Protein AF-A0A7J9WZI0-F1 (afdb_monomer)

Sequence (100 aa):
MGKTPLDNSALGLTEPGWNDEAPLWFYILKETERAPSSGKRLGPVGGRIVAEVMLGILDKDENSYVNHSAPWKPVKPIASAAGKFGMHDLIRFGDTIQRG

Foldseek 3Di:
DDDDQDACVLLVNPDCPPVRDDDPVSSQQSQCCDPDNNNVDTHPPVCVVVVCVVVVVQVPDCPRCVNDPDNDWDDPPLDPHTNDHDPVSNVVVVVVVVVD

Solvent-accessible surface area (backbone atoms only — not comparable to full-atom values): 6156 Å² total; per-residue (Å²): 139,90,74,85,77,84,52,49,74,83,68,70,54,85,63,86,57,67,83,78,43,77,57,66,72,58,48,34,53,60,47,10,54,38,84,92,44,59,57,76,40,67,25,77,67,47,39,46,56,55,49,50,52,55,50,48,52,43,72,70,32,73,85,25,68,82,55,34,93,65,81,72,64,50,36,74,85,55,11,96,42,76,68,48,73,53,71,70,36,52,55,53,36,53,56,52,62,78,75,107

pLDDT: mean 86.85, std 9.11, range [45.22, 97.56]

Mean predicted aligned error: 7.23 Å

Structure (mmCIF, N/CA/C/O backbone):
data_AF-A0A7J9WZI0-F1
#
_entry.id   AF-A0A7J9WZI0-F1
#
loop_
_atom_site.group_PDB
_atom_site.id
_atom_site.type_symbol
_atom_site.label_atom_id
_atom_site.label_alt_id
_atom_site.label_comp_id
_atom_site.label_asym_id
_atom_site.label_entity_id
_atom_site.label_seq_id
_atom_site.pdbx_PDB_ins_code
_atom_site.Cartn_x
_atom_site.Cartn_y
_atom_site.Cartn_z
_atom_site.occupancy
_atom_site.B_iso_or_equiv
_atom_site.auth_seq_id
_atom_site.auth_comp_id
_atom_site.auth_asym_id
_atom_site.auth_atom_id
_atom_site.pdbx_PDB_model_num
ATOM 1 N N . MET A 1 1 ? -10.161 -12.291 1.763 1.00 45.22 1 MET A N 1
ATOM 2 C CA . MET A 1 1 ? -11.579 -12.410 2.164 1.00 45.22 1 MET A CA 1
ATOM 3 C C . MET A 1 1 ? -11.678 -13.385 3.324 1.00 45.22 1 MET A C 1
ATOM 5 O O . MET A 1 1 ? -10.967 -14.379 3.288 1.00 45.22 1 MET A O 1
ATOM 9 N N . GLY A 1 2 ? -12.498 -13.098 4.341 1.00 64.12 2 GLY A N 1
ATOM 10 C CA . GLY A 1 2 ? -12.759 -14.051 5.434 1.00 64.12 2 GLY A CA 1
ATOM 11 C C . GLY A 1 2 ? -12.103 -13.751 6.788 1.00 64.12 2 GLY A C 1
ATOM 12 O O . GLY A 1 2 ? -11.837 -14.678 7.546 1.00 64.12 2 GLY A O 1
ATOM 13 N N . LYS A 1 3 ? -11.827 -12.484 7.121 1.00 68.44 3 LYS A N 1
ATOM 14 C CA . LYS A 1 3 ? -11.557 -12.087 8.512 1.00 68.44 3 LYS A CA 1
ATOM 15 C C . LYS A 1 3 ? -12.751 -11.299 9.023 1.00 68.44 3 LYS A C 1
ATOM 17 O O . LYS A 1 3 ? -13.165 -10.353 8.361 1.00 68.44 3 LYS A O 1
ATOM 22 N N . THR A 1 4 ? -13.300 -11.724 10.157 1.00 80.75 4 THR A N 1
ATOM 23 C CA . THR A 1 4 ? -14.356 -10.989 10.851 1.00 80.75 4 THR A CA 1
ATOM 24 C C . THR A 1 4 ? -13.819 -9.603 11.201 1.00 80.75 4 THR A C 1
ATOM 26 O O . THR A 1 4 ? -12.756 -9.532 11.830 1.00 80.75 4 THR A O 1
ATOM 29 N N . PRO A 1 5 ? -14.487 -8.523 10.762 1.00 81.56 5 PRO A N 1
ATOM 30 C CA . PRO A 1 5 ? -14.115 -7.178 11.160 1.00 81.56 5 PRO A CA 1
ATOM 31 C C . PRO A 1 5 ? -14.169 -7.025 12.677 1.00 81.56 5 PRO A C 1
ATOM 33 O O . PRO A 1 5 ? -14.917 -7.717 13.366 1.00 81.56 5 PRO A O 1
ATOM 36 N N . LEU A 1 6 ? -13.355 -6.117 13.192 1.00 86.81 6 LEU A N 1
ATOM 37 C CA . LEU A 1 6 ? -13.362 -5.763 14.605 1.00 86.81 6 LEU A CA 1
ATOM 38 C C . LEU A 1 6 ? -14.665 -5.052 14.946 1.00 86.81 6 LEU A C 1
ATOM 40 O O . LEU A 1 6 ? -15.069 -4.141 14.226 1.00 86.81 6 LEU A O 1
ATOM 44 N N . ASP A 1 7 ? -15.278 -5.447 16.055 1.00 85.75 7 ASP A N 1
ATOM 45 C CA . ASP A 1 7 ? -16.442 -4.753 16.588 1.00 85.75 7 ASP A CA 1
ATOM 46 C C . ASP A 1 7 ? -16.061 -3.397 17.212 1.00 85.75 7 ASP A C 1
ATOM 48 O O . ASP A 1 7 ? -14.912 -3.155 17.600 1.00 85.75 7 ASP A O 1
ATOM 52 N N . ASN A 1 8 ? -17.039 -2.497 17.325 1.00 83.19 8 ASN A N 1
ATOM 53 C CA . ASN A 1 8 ? -16.825 -1.161 17.886 1.00 83.19 8 ASN A CA 1
ATOM 54 C C . ASN A 1 8 ? -16.331 -1.192 19.335 1.00 83.19 8 ASN A C 1
ATOM 56 O O . ASN A 1 8 ? -15.490 -0.371 19.709 1.00 83.19 8 ASN A O 1
ATOM 60 N N . SER A 1 9 ? -16.775 -2.167 20.135 1.00 82.62 9 SER A N 1
ATOM 61 C CA . SER A 1 9 ? -16.279 -2.344 21.503 1.00 82.62 9 SER A CA 1
ATOM 62 C C . SER A 1 9 ? -14.774 -2.618 21.540 1.00 82.62 9 SER A C 1
ATOM 64 O O . SER A 1 9 ? -14.051 -2.031 22.342 1.00 82.62 9 SER A O 1
ATOM 66 N N . ALA A 1 10 ? -14.264 -3.431 20.619 1.00 84.81 10 ALA A N 1
ATOM 67 C CA . ALA A 1 10 ? -12.859 -3.772 20.473 1.00 84.81 10 ALA A CA 1
ATOM 68 C C . ALA A 1 10 ? -12.044 -2.620 19.873 1.00 84.81 10 ALA A C 1
ATOM 70 O O . ALA A 1 10 ? -10.812 -2.628 19.969 1.00 84.81 10 ALA A O 1
ATOM 71 N N . LEU A 1 11 ? -12.708 -1.651 19.241 1.00 87.12 11 LEU A N 1
ATOM 72 C CA . LEU A 1 11 ? -12.123 -0.402 18.756 1.00 87.12 11 LEU A CA 1
ATOM 73 C C . LEU A 1 11 ? -12.133 0.706 19.822 1.00 87.12 11 LEU A C 1
ATOM 75 O O . LEU A 1 11 ? -11.425 1.698 19.653 1.00 87.12 11 LEU A O 1
ATOM 79 N N . GLY A 1 12 ? -12.863 0.522 20.928 1.00 84.88 12 GLY A N 1
ATOM 80 C CA . GLY A 1 12 ? -13.043 1.533 21.972 1.00 84.88 12 GLY A CA 1
ATOM 81 C C . GLY A 1 12 ? -14.007 2.654 21.572 1.00 84.88 12 GLY A C 1
ATOM 82 O O . GLY A 1 12 ? -13.916 3.752 22.110 1.00 84.88 12 GLY A O 1
ATOM 83 N N . LEU A 1 13 ? -14.899 2.396 20.612 1.00 83.50 13 LEU A N 1
ATOM 84 C CA . LEU A 1 13 ? -15.931 3.334 20.176 1.00 83.50 13 LEU A CA 1
ATOM 85 C C . LEU A 1 13 ? -17.221 3.037 20.945 1.00 83.50 13 LEU A C 1
ATOM 87 O O . LEU A 1 13 ? -17.959 2.119 20.597 1.00 83.50 13 LEU A O 1
ATOM 91 N N . THR A 1 14 ? -17.446 3.778 22.030 1.00 78.25 14 THR A N 1
ATOM 92 C CA . THR A 1 14 ? -18.614 3.619 22.917 1.00 78.25 14 THR A CA 1
ATOM 93 C C . THR A 1 14 ? -19.650 4.728 22.766 1.00 78.25 14 THR A C 1
ATOM 95 O O . THR A 1 14 ? -20.769 4.581 23.244 1.00 78.25 14 THR A O 1
ATOM 98 N N . GLU A 1 15 ? -19.280 5.835 22.124 1.00 77.44 15 GLU A N 1
ATOM 99 C CA . GLU A 1 15 ? -20.155 6.985 21.898 1.00 77.44 15 GLU A CA 1
ATOM 100 C C . GLU A 1 15 ? -20.892 6.861 20.550 1.00 77.44 15 GLU A C 1
ATOM 102 O O . GLU A 1 15 ? -20.293 6.321 19.616 1.00 77.44 15 GLU A O 1
ATOM 107 N N . PRO A 1 16 ? -22.107 7.432 20.385 1.00 70.38 16 PRO A N 1
ATOM 108 C CA . PRO A 1 16 ? -22.907 7.381 19.143 1.00 70.38 16 PRO A CA 1
ATOM 109 C C . PRO A 1 16 ? -22.314 8.131 17.926 1.00 70.38 16 PRO A C 1
ATOM 111 O O . PRO A 1 16 ? -23.033 8.577 17.031 1.00 70.38 16 PRO A O 1
ATOM 114 N N . GLY A 1 17 ? -21.001 8.353 17.889 1.00 74.38 17 GLY A N 1
ATOM 115 C CA . GLY A 1 17 ? -20.326 9.001 16.771 1.00 74.38 17 GLY A CA 1
ATOM 116 C C . GLY A 1 17 ? -20.251 8.094 15.541 1.00 74.38 17 GLY A C 1
ATOM 117 O O . GLY A 1 17 ? -20.151 6.877 15.659 1.00 74.38 17 GLY A O 1
ATOM 118 N N . TRP A 1 18 ? -20.225 8.707 14.354 1.00 69.88 18 TRP A N 1
ATOM 119 C CA . TRP A 1 18 ? -19.950 8.024 13.079 1.00 69.88 18 TRP A CA 1
ATOM 120 C C . TRP A 1 18 ? -20.971 6.944 12.669 1.00 69.88 18 TRP A C 1
ATOM 122 O O . TRP A 1 18 ? -20.608 5.995 11.985 1.00 69.88 18 TRP A O 1
ATOM 132 N N . ASN A 1 19 ? -22.250 7.108 13.031 1.00 76.19 19 ASN A N 1
ATOM 133 C CA . ASN A 1 19 ? -23.332 6.157 12.716 1.00 76.19 19 ASN A CA 1
ATOM 134 C C . ASN A 1 19 ? -23.055 4.727 13.211 1.00 76.19 19 ASN A C 1
ATOM 136 O O . ASN A 1 19 ? -23.367 3.768 12.511 1.00 76.19 19 ASN A O 1
ATOM 140 N N . ASP A 1 20 ? -22.438 4.588 14.387 1.00 75.75 20 ASP A N 1
ATOM 141 C CA . ASP A 1 20 ? -22.032 3.291 14.936 1.00 75.75 20 ASP A CA 1
ATOM 142 C C . ASP A 1 20 ? -21.068 2.516 14.015 1.00 75.75 20 ASP A C 1
ATOM 144 O O . ASP A 1 20 ? -20.998 1.289 14.060 1.00 75.75 20 ASP A O 1
ATOM 148 N N . GLU A 1 21 ? -20.276 3.209 13.195 1.00 80.75 21 GLU A N 1
ATOM 149 C CA . GLU A 1 21 ? -19.228 2.603 12.376 1.00 80.75 21 GLU A CA 1
ATOM 150 C C . GLU A 1 21 ? -17.917 3.375 12.513 1.00 80.75 21 GLU A C 1
ATOM 152 O O . GLU A 1 21 ? -17.841 4.592 12.349 1.00 80.75 21 GLU A O 1
ATOM 157 N N . ALA A 1 22 ? -16.829 2.661 12.789 1.00 87.44 22 ALA A N 1
ATOM 158 C CA . ALA A 1 22 ? -15.509 3.270 12.822 1.00 87.44 22 ALA A CA 1
ATOM 159 C C . ALA A 1 22 ? -15.119 3.833 11.442 1.00 87.44 22 ALA A C 1
ATOM 161 O O . ALA A 1 22 ? -15.126 3.082 10.461 1.00 87.44 22 ALA A O 1
ATOM 162 N N . PRO A 1 23 ? -14.648 5.093 11.343 1.00 89.38 23 PRO A N 1
ATOM 163 C CA . PRO A 1 23 ? -14.000 5.569 10.128 1.00 89.38 23 PRO A CA 1
ATOM 164 C C . PRO A 1 23 ? -12.854 4.637 9.722 1.00 89.38 23 PRO A C 1
ATOM 166 O O . PRO A 1 23 ? -12.045 4.231 10.561 1.00 89.38 23 PRO A O 1
ATOM 169 N N . LEU A 1 24 ? -12.743 4.334 8.425 1.00 91.62 24 LEU A N 1
ATOM 170 C CA . LEU A 1 24 ? -11.814 3.319 7.913 1.00 91.62 24 LEU A CA 1
ATOM 171 C C . LEU A 1 24 ? -10.361 3.532 8.371 1.00 91.62 24 LEU A C 1
ATOM 173 O O . LEU A 1 24 ? -9.685 2.581 8.760 1.00 91.62 24 LEU A O 1
ATOM 177 N N . TRP A 1 25 ? -9.874 4.775 8.355 1.00 92.25 25 TRP A N 1
ATOM 178 C CA . TRP A 1 25 ? -8.509 5.092 8.786 1.00 92.25 25 TRP A CA 1
ATOM 179 C C . TRP A 1 25 ? -8.272 4.721 10.259 1.00 92.25 25 TRP A C 1
ATOM 181 O O . TRP A 1 25 ? -7.223 4.173 10.594 1.00 92.25 25 TRP A O 1
ATOM 191 N N . PHE A 1 26 ? -9.257 4.965 11.128 1.00 91.69 26 PHE A N 1
ATOM 192 C CA . PHE A 1 26 ? -9.167 4.678 12.556 1.00 91.69 26 PHE A CA 1
ATOM 193 C C . PHE A 1 26 ? -9.188 3.172 12.797 1.00 91.69 26 PHE A C 1
ATOM 195 O O . PHE A 1 26 ? -8.341 2.653 13.524 1.00 91.69 26 PHE A O 1
ATOM 202 N N . TYR A 1 27 ? -10.092 2.460 12.117 1.00 92.50 27 TYR A N 1
ATOM 203 C CA . TYR A 1 27 ? -10.122 1.000 12.131 1.00 92.50 27 TYR A CA 1
ATOM 204 C C . TYR A 1 27 ? -8.751 0.415 11.767 1.00 92.50 27 TYR A C 1
ATOM 206 O O . TYR A 1 27 ? -8.235 -0.438 12.488 1.00 92.50 27 TYR A O 1
ATOM 214 N N . ILE A 1 28 ? -8.133 0.902 10.683 1.00 93.56 28 ILE A N 1
ATOM 215 C CA . ILE A 1 28 ? -6.820 0.429 10.225 1.00 93.56 28 ILE A CA 1
ATOM 216 C C . ILE A 1 28 ? -5.753 0.655 11.302 1.00 93.56 28 ILE A C 1
ATOM 218 O O . ILE A 1 28 ? -4.980 -0.259 11.581 1.00 93.56 28 ILE A O 1
ATOM 222 N N . LEU A 1 29 ? -5.723 1.826 11.947 1.00 93.44 29 LEU A N 1
ATOM 223 C CA . LEU A 1 29 ? -4.769 2.105 13.026 1.00 93.44 29 LEU A CA 1
ATOM 224 C C . LEU A 1 29 ? -4.978 1.176 14.230 1.00 93.44 29 LEU A C 1
ATOM 226 O O . LEU A 1 29 ? -4.020 0.546 14.680 1.00 93.44 29 LEU A O 1
ATOM 230 N N . LYS A 1 30 ? -6.222 1.004 14.694 1.00 92.25 30 LYS A N 1
ATOM 231 C CA . LYS A 1 30 ? -6.562 0.074 15.788 1.00 92.25 30 LYS A CA 1
ATOM 232 C C . LYS A 1 30 ? -6.234 -1.378 15.449 1.00 92.25 30 LYS A C 1
ATOM 234 O O . LYS A 1 30 ? -5.847 -2.149 16.324 1.00 92.25 30 LYS A O 1
ATOM 239 N N . GLU A 1 31 ? -6.365 -1.767 14.185 1.00 92.50 31 GLU A N 1
ATOM 240 C CA . GLU A 1 31 ? -5.954 -3.085 13.708 1.00 92.50 31 GLU A CA 1
ATOM 241 C C . GLU A 1 31 ? -4.436 -3.281 13.852 1.00 92.50 31 GLU A C 1
ATOM 243 O O . GLU A 1 31 ? -3.998 -4.362 14.252 1.00 92.50 31 GLU A O 1
ATOM 248 N N . THR A 1 32 ? -3.636 -2.237 13.595 1.00 93.50 32 THR A N 1
ATOM 249 C CA . THR A 1 32 ? -2.168 -2.314 13.689 1.00 93.50 32 THR A CA 1
ATOM 250 C C . THR A 1 32 ? -1.656 -2.483 15.115 1.00 93.50 32 THR A C 1
ATOM 252 O O . THR A 1 32 ? -0.660 -3.177 15.312 1.00 93.50 32 THR A O 1
ATOM 255 N N . GLU A 1 33 ? -2.323 -1.888 16.110 1.00 92.38 33 GLU A N 1
ATOM 256 C CA . GLU A 1 33 ? -1.908 -1.932 17.521 1.00 92.38 33 GLU A CA 1
ATOM 257 C C . GLU A 1 33 ? -1.873 -3.359 18.084 1.00 92.38 33 GLU A C 1
ATOM 259 O O . GLU A 1 33 ? -1.138 -3.644 19.033 1.00 92.38 33 GLU A O 1
ATOM 264 N N . ARG A 1 34 ? -2.648 -4.280 17.502 1.00 88.19 34 ARG A N 1
ATOM 265 C CA . ARG A 1 34 ? -2.762 -5.645 18.013 1.00 88.19 34 ARG A CA 1
ATOM 266 C C . ARG A 1 34 ? -1.531 -6.496 17.697 1.00 88.19 34 ARG A C 1
ATOM 268 O O . ARG A 1 34 ? -0.773 -6.271 16.749 1.00 88.19 34 ARG A O 1
ATOM 275 N N . ALA A 1 35 ? -1.336 -7.522 18.522 1.00 81.75 35 ALA A N 1
ATOM 276 C CA . ALA A 1 35 ? -0.331 -8.546 18.277 1.00 81.75 35 ALA A CA 1
ATOM 277 C C . ALA A 1 35 ? -0.603 -9.269 16.937 1.00 81.75 35 ALA A C 1
ATOM 279 O O . ALA A 1 35 ? -1.764 -9.433 16.554 1.00 81.75 35 ALA A O 1
ATOM 280 N N . PRO A 1 36 ? 0.441 -9.730 16.224 1.00 85.38 36 PRO A N 1
ATOM 281 C CA . PRO A 1 36 ? 1.859 -9.716 16.606 1.00 85.38 36 PRO A CA 1
ATOM 282 C C . PRO A 1 36 ? 2.612 -8.440 16.192 1.00 85.38 36 PRO A C 1
ATOM 284 O O . PRO A 1 36 ? 3.783 -8.284 16.526 1.00 85.38 36 PRO A O 1
ATOM 287 N N . SER A 1 37 ? 1.978 -7.552 15.424 1.00 83.25 37 SER A N 1
ATOM 288 C CA . SER A 1 37 ? 2.670 -6.432 14.780 1.00 83.25 37 SER A CA 1
ATOM 289 C C . SER A 1 37 ? 2.906 -5.252 15.721 1.00 83.25 37 SER A C 1
ATOM 291 O O . SER A 1 37 ? 3.884 -4.533 15.518 1.00 83.25 37 SER A O 1
ATOM 293 N N . SER A 1 38 ? 2.056 -5.053 16.737 1.00 91.12 38 SER A N 1
ATOM 294 C CA . SER A 1 38 ? 2.215 -4.012 17.770 1.00 91.12 38 SER A CA 1
ATOM 295 C C . SER A 1 38 ? 2.532 -2.629 17.181 1.00 91.12 38 SER A C 1
ATOM 297 O O . SER A 1 38 ? 3.497 -1.975 17.570 1.00 91.12 38 SER A O 1
ATOM 299 N N . GLY A 1 39 ? 1.772 -2.229 16.162 1.00 92.19 39 GLY A N 1
ATOM 300 C CA . GLY A 1 39 ? 1.897 -0.957 15.445 1.00 92.19 39 GLY A CA 1
ATOM 301 C C . GLY A 1 39 ? 2.986 -0.913 14.367 1.00 92.19 39 GLY A C 1
ATOM 302 O O . GLY A 1 39 ? 3.074 0.059 13.626 1.00 92.19 39 GLY A O 1
ATOM 303 N N . LYS A 1 40 ? 3.818 -1.953 14.223 1.00 95.00 40 LYS A N 1
ATOM 304 C CA . LYS A 1 40 ? 4.964 -1.947 13.288 1.00 95.00 40 LYS A CA 1
ATOM 305 C C . LYS A 1 40 ? 4.601 -2.298 11.846 1.00 95.00 40 LYS A C 1
ATOM 307 O O . LYS A 1 40 ? 5.429 -2.140 10.952 1.00 95.00 40 LYS A O 1
ATOM 312 N N . ARG A 1 41 ? 3.414 -2.861 11.617 1.00 94.56 41 ARG A N 1
ATOM 313 C CA . ARG A 1 41 ? 2.927 -3.280 10.296 1.00 94.56 41 ARG A CA 1
ATOM 314 C C . ARG A 1 41 ? 1.427 -3.067 10.215 1.00 94.56 41 ARG A C 1
ATOM 316 O O . ARG A 1 41 ? 0.733 -3.199 11.222 1.00 94.56 41 ARG A O 1
ATOM 323 N N . LEU A 1 42 ? 0.946 -2.803 9.003 1.00 94.81 42 LEU A N 1
ATOM 3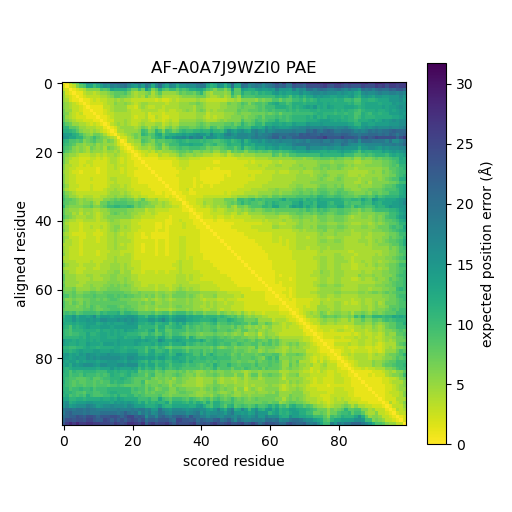24 C CA . LEU A 1 42 ? -0.483 -2.792 8.724 1.00 94.81 42 LEU A CA 1
ATOM 325 C C . LEU A 1 42 ? -1.090 -4.162 9.039 1.00 94.81 42 LEU A C 1
ATOM 327 O O . LEU A 1 42 ? -0.466 -5.204 8.808 1.00 94.81 42 LEU A O 1
ATOM 331 N N . GLY A 1 43 ? -2.305 -4.134 9.576 1.00 91.94 43 GLY A N 1
ATOM 332 C CA . GLY A 1 43 ? -3.097 -5.332 9.783 1.00 91.94 43 GLY A CA 1
ATOM 333 C C . GLY A 1 43 ? -3.719 -5.853 8.482 1.00 91.94 43 GLY A C 1
ATOM 334 O O . GLY A 1 43 ? -3.458 -5.318 7.400 1.00 91.94 43 GLY A O 1
ATOM 335 N N . PRO A 1 44 ? -4.516 -6.928 8.564 1.00 92.00 44 PRO A N 1
ATOM 336 C CA . PRO A 1 44 ? -5.138 -7.557 7.405 1.00 92.00 44 PRO A CA 1
ATOM 337 C C . PRO A 1 44 ? -5.898 -6.607 6.470 1.00 92.00 44 PRO A C 1
ATOM 339 O O . PRO A 1 44 ? -5.734 -6.725 5.256 1.00 92.00 44 PRO A O 1
ATOM 342 N N . VAL A 1 45 ? -6.707 -5.681 6.994 1.00 92.62 45 VAL A N 1
ATOM 343 C CA . VAL A 1 45 ? -7.505 -4.764 6.165 1.00 92.62 45 VAL A CA 1
ATOM 344 C C . VAL A 1 45 ? -6.616 -3.696 5.542 1.00 92.62 45 VAL A C 1
ATOM 346 O O . VAL A 1 45 ? -6.574 -3.569 4.317 1.00 92.62 45 VAL A O 1
ATOM 349 N N . GLY A 1 46 ? -5.851 -2.968 6.361 1.00 93.38 46 GLY A N 1
ATOM 350 C CA . GLY A 1 46 ? -4.988 -1.893 5.860 1.00 93.38 46 GLY A CA 1
ATOM 351 C C . GLY A 1 46 ? -3.925 -2.406 4.887 1.00 93.38 46 GLY A C 1
ATOM 352 O O . GLY A 1 46 ? -3.693 -1.815 3.833 1.00 93.38 46 GLY A O 1
ATOM 353 N N . GLY A 1 47 ? -3.316 -3.550 5.206 1.00 94.19 47 GLY A N 1
ATOM 354 C CA . GLY A 1 47 ? -2.301 -4.182 4.372 1.00 94.19 47 GLY A CA 1
ATOM 355 C C . GLY A 1 47 ? -2.864 -4.660 3.039 1.00 94.19 47 GLY A C 1
ATOM 356 O O . GLY A 1 47 ? -2.1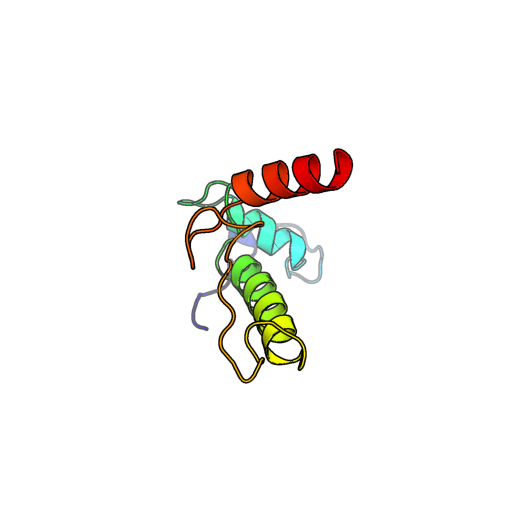95 -4.518 2.019 1.00 94.19 47 GLY A O 1
ATOM 357 N N . ARG A 1 48 ? -4.103 -5.171 3.020 1.00 94.31 48 ARG A N 1
ATOM 358 C CA . ARG A 1 48 ? -4.770 -5.583 1.781 1.00 94.31 48 ARG A CA 1
ATOM 359 C C . ARG A 1 48 ? -5.046 -4.396 0.870 1.00 94.31 48 ARG A C 1
ATOM 361 O O . ARG A 1 48 ? -4.693 -4.481 -0.298 1.00 94.31 48 ARG A O 1
ATOM 368 N N . ILE A 1 49 ? -5.610 -3.313 1.407 1.00 95.69 49 ILE A N 1
ATOM 369 C CA . ILE A 1 49 ? -5.901 -2.098 0.634 1.00 95.69 49 ILE A CA 1
ATOM 370 C C . ILE A 1 49 ? -4.621 -1.594 -0.038 1.00 95.69 49 ILE A C 1
ATOM 372 O O . ILE A 1 49 ? -4.581 -1.432 -1.254 1.00 95.69 49 ILE A O 1
ATOM 376 N N . VAL A 1 50 ? -3.546 -1.414 0.736 1.00 96.81 50 VAL A N 1
ATOM 377 C CA . VAL A 1 50 ? -2.270 -0.914 0.200 1.00 96.81 50 VAL A CA 1
ATOM 378 C C . VAL A 1 50 ? -1.662 -1.889 -0.810 1.00 96.81 50 VAL A C 1
ATOM 380 O O . VAL A 1 50 ? -1.198 -1.461 -1.866 1.00 96.81 50 VAL A O 1
ATOM 383 N N . ALA A 1 51 ? -1.679 -3.195 -0.523 1.00 96.88 51 ALA A N 1
ATOM 384 C CA . ALA A 1 51 ? -1.131 -4.201 -1.428 1.00 96.88 51 ALA A CA 1
ATOM 385 C C . ALA A 1 51 ? -1.896 -4.266 -2.755 1.00 96.88 51 ALA A C 1
ATOM 387 O O . ALA A 1 51 ? -1.270 -4.310 -3.808 1.00 96.88 51 ALA A O 1
ATOM 388 N N . GLU A 1 52 ? -3.229 -4.251 -2.728 1.00 97.19 52 GLU A N 1
ATOM 389 C CA . GLU A 1 52 ? -4.047 -4.297 -3.944 1.00 97.19 52 GLU A CA 1
ATOM 390 C C . GLU A 1 52 ? -3.925 -3.031 -4.777 1.00 97.19 52 GLU A C 1
ATOM 392 O O . GLU A 1 52 ? -3.890 -3.130 -5.998 1.00 97.19 52 GLU A O 1
ATOM 397 N N . VAL A 1 53 ? -3.798 -1.859 -4.151 1.00 97.31 53 VAL A N 1
ATOM 398 C CA . VAL A 1 53 ? -3.529 -0.617 -4.887 1.00 97.31 53 VAL A CA 1
ATOM 399 C C . VAL A 1 53 ? -2.183 -0.706 -5.604 1.00 97.31 53 VAL A C 1
ATOM 401 O O . VAL A 1 53 ? -2.117 -0.459 -6.805 1.00 97.31 53 VAL A O 1
ATOM 404 N N . MET A 1 54 ? -1.119 -1.114 -4.905 1.00 97.56 54 MET 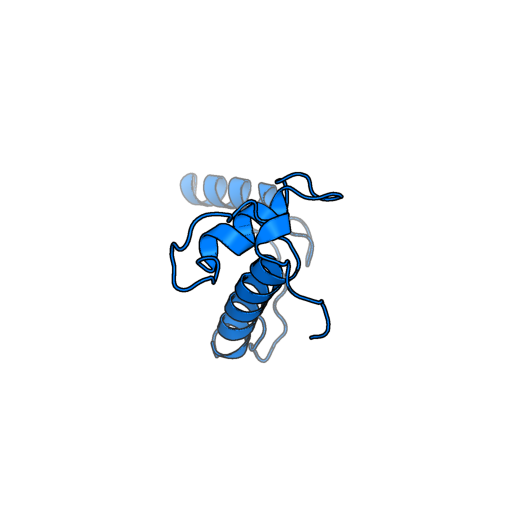A N 1
ATOM 405 C CA . MET A 1 54 ? 0.213 -1.249 -5.507 1.00 97.56 54 MET A CA 1
ATOM 406 C C . MET A 1 54 ? 0.233 -2.295 -6.627 1.00 97.56 54 MET A C 1
ATOM 408 O O . MET A 1 54 ? 0.751 -2.028 -7.708 1.00 97.56 54 MET A O 1
ATOM 412 N N . LEU A 1 55 ? -0.360 -3.470 -6.396 1.00 96.62 55 LEU A N 1
ATOM 413 C CA . LEU A 1 55 ? -0.465 -4.520 -7.411 1.00 96.62 55 LEU A CA 1
ATOM 414 C C . LEU A 1 55 ? -1.324 -4.079 -8.598 1.00 96.62 55 LEU A C 1
ATOM 416 O O . LEU A 1 55 ? -0.963 -4.362 -9.731 1.00 96.62 55 LEU A O 1
ATOM 420 N N . GLY A 1 56 ? -2.419 -3.359 -8.353 1.00 96.94 56 GLY A N 1
ATOM 421 C CA . GLY A 1 56 ? -3.280 -2.818 -9.398 1.00 96.94 56 GLY A CA 1
ATOM 422 C C . GLY A 1 56 ? -2.556 -1.801 -10.275 1.00 96.94 56 GLY A C 1
ATOM 423 O O . GLY A 1 56 ? -2.683 -1.859 -11.491 1.00 96.94 56 GLY A O 1
ATOM 424 N N . ILE A 1 57 ? -1.747 -0.915 -9.685 1.00 97.12 57 ILE A N 1
ATOM 425 C CA . ILE A 1 57 ? -0.905 0.018 -10.450 1.00 97.12 57 ILE A CA 1
ATOM 426 C C . ILE A 1 57 ? 0.094 -0.755 -11.318 1.00 97.12 57 ILE A C 1
ATOM 428 O O . ILE A 1 57 ? 0.201 -0.478 -12.508 1.00 97.12 57 ILE A O 1
ATOM 432 N N . LEU A 1 58 ? 0.788 -1.748 -10.751 1.00 95.25 58 LEU A N 1
ATOM 433 C CA . LEU A 1 58 ? 1.754 -2.564 -11.496 1.00 95.25 58 LEU A CA 1
ATOM 434 C C . LEU A 1 58 ? 1.104 -3.354 -12.642 1.00 95.25 58 LEU A C 1
ATOM 436 O O . LEU A 1 58 ? 1.688 -3.436 -13.717 1.00 95.25 58 LEU A O 1
ATOM 440 N N . ASP A 1 59 ? -0.084 -3.919 -12.412 1.00 95.31 59 ASP A N 1
ATOM 441 C CA . ASP A 1 59 ? -0.850 -4.694 -13.397 1.00 95.31 59 ASP A CA 1
ATOM 442 C C . ASP A 1 59 ? -1.410 -3.817 -14.524 1.00 95.31 59 ASP A C 1
ATOM 444 O O . ASP A 1 59 ? -1.458 -4.252 -15.671 1.00 95.31 59 ASP A O 1
ATOM 448 N N . LYS A 1 60 ? -1.832 -2.582 -14.222 1.00 96.00 60 LYS A N 1
ATOM 449 C CA . LYS A 1 60 ? -2.475 -1.685 -15.199 1.00 96.00 60 LYS A CA 1
ATOM 450 C C . LYS A 1 60 ? -1.518 -0.779 -15.965 1.00 96.00 60 LYS A C 1
ATOM 452 O O . LYS A 1 60 ? -1.928 -0.225 -16.980 1.00 96.00 60 LYS A O 1
ATOM 457 N N . ASP A 1 61 ? -0.279 -0.624 -15.516 1.00 95.12 61 ASP A N 1
ATOM 458 C CA . ASP A 1 61 ? 0.738 0.121 -16.254 1.00 95.12 61 ASP A CA 1
ATOM 459 C C . ASP A 1 61 ? 1.416 -0.782 -17.298 1.00 95.12 61 ASP A C 1
ATOM 461 O O . ASP A 1 61 ? 2.152 -1.710 -16.962 1.00 95.12 61 ASP A O 1
ATOM 465 N N . GLU A 1 62 ? 1.173 -0.512 -18.583 1.00 92.81 62 GLU A N 1
ATOM 466 C CA . GLU A 1 62 ? 1.783 -1.239 -19.709 1.00 92.81 62 GLU A CA 1
ATOM 467 C C . GLU A 1 62 ? 3.313 -1.107 -19.737 1.00 92.81 62 GLU A C 1
ATOM 469 O O . GLU A 1 62 ? 4.004 -2.007 -20.211 1.00 92.81 62 GLU A O 1
ATOM 474 N N . ASN A 1 63 ? 3.850 -0.010 -19.193 1.00 91.56 63 ASN A N 1
ATOM 475 C CA . ASN A 1 63 ? 5.288 0.228 -19.097 1.00 91.56 63 ASN A CA 1
ATOM 476 C C . ASN A 1 63 ? 5.879 -0.280 -17.778 1.00 91.56 63 ASN A C 1
ATOM 478 O O . ASN A 1 63 ? 7.069 -0.072 -17.516 1.00 91.56 63 ASN A O 1
ATOM 482 N N . SER A 1 64 ? 5.083 -0.945 -16.935 1.00 92.00 64 SER A N 1
ATOM 483 C CA . SER A 1 64 ? 5.603 -1.521 -15.706 1.00 92.00 64 SER A CA 1
ATOM 484 C C . SER A 1 64 ? 6.639 -2.597 -16.033 1.00 92.00 64 SER A C 1
ATOM 486 O O . SER A 1 64 ? 6.497 -3.392 -16.965 1.00 92.00 64 SER A O 1
ATOM 488 N N . TYR A 1 65 ? 7.685 -2.683 -15.211 1.00 89.31 65 TYR A N 1
ATOM 489 C CA . TYR A 1 65 ? 8.691 -3.741 -15.342 1.00 89.31 65 TYR A CA 1
ATOM 490 C C . TYR A 1 65 ? 8.100 -5.159 -15.227 1.00 89.31 65 TYR A C 1
ATOM 492 O O . TYR A 1 65 ? 8.750 -6.115 -15.645 1.00 89.31 65 TYR A O 1
ATOM 500 N N . VAL A 1 66 ? 6.897 -5.297 -14.652 1.00 89.81 66 VAL A N 1
ATOM 501 C CA . VAL A 1 66 ? 6.175 -6.571 -14.519 1.00 89.81 66 VAL A CA 1
ATOM 502 C C . VAL A 1 66 ? 5.501 -6.967 -15.834 1.00 89.81 66 VAL A C 1
ATOM 504 O O . VAL A 1 66 ? 5.524 -8.143 -16.185 1.00 89.81 66 VAL A O 1
ATOM 507 N N . ASN A 1 67 ? 4.943 -5.998 -16.564 1.00 91.88 67 ASN A N 1
ATOM 508 C CA . ASN A 1 67 ? 4.210 -6.225 -17.812 1.00 91.88 67 ASN A CA 1
ATOM 509 C C . ASN A 1 67 ? 5.099 -6.211 -19.064 1.00 91.88 67 ASN A C 1
ATOM 511 O O . ASN A 1 67 ? 4.656 -6.592 -20.148 1.00 91.88 67 ASN A O 1
ATOM 515 N N . HIS A 1 68 ? 6.357 -5.7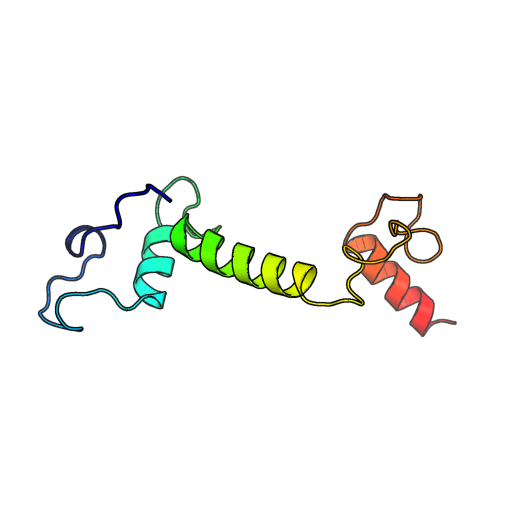92 -18.932 1.00 89.31 68 HIS A N 1
ATOM 516 C CA . HIS A 1 68 ? 7.298 -5.754 -20.043 1.00 89.31 68 HIS A CA 1
ATOM 517 C C . HIS A 1 68 ? 7.542 -7.156 -20.642 1.00 89.31 68 HIS A C 1
ATOM 519 O O . HIS A 1 68 ? 7.766 -8.132 -19.925 1.00 89.31 68 HIS A O 1
ATOM 525 N N . SER A 1 69 ? 7.554 -7.256 -21.977 1.00 85.62 69 SER A N 1
ATOM 526 C CA . SER A 1 69 ? 7.631 -8.535 -22.711 1.00 85.62 69 SER A CA 1
ATOM 527 C C . SER A 1 69 ? 8.886 -9.359 -22.401 1.00 85.62 69 SER A C 1
ATOM 529 O O . SER A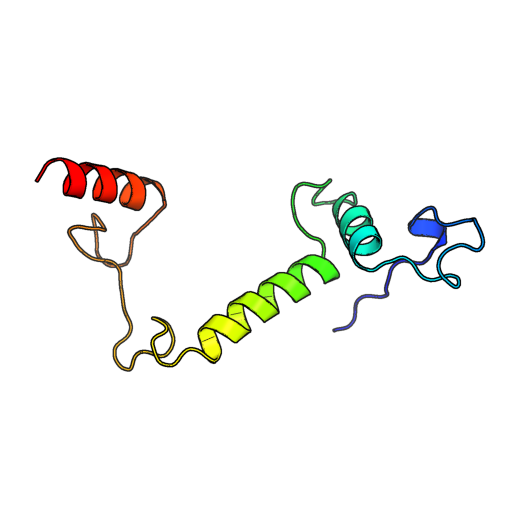 1 69 ? 8.846 -10.589 -22.375 1.00 85.62 69 SER A O 1
ATOM 531 N N . ALA A 1 70 ? 10.004 -8.680 -22.145 1.00 87.94 70 ALA A N 1
ATOM 532 C CA . ALA A 1 70 ? 11.224 -9.277 -21.623 1.00 87.94 70 ALA A CA 1
ATOM 533 C C . ALA A 1 70 ? 11.308 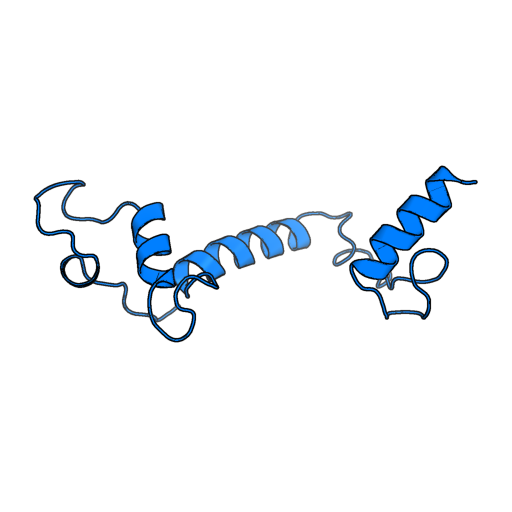-9.039 -20.104 1.00 87.94 70 ALA A C 1
ATOM 535 O O . ALA A 1 70 ? 11.361 -7.869 -19.705 1.00 87.94 70 ALA A O 1
ATOM 536 N N . PRO A 1 71 ? 11.385 -10.096 -19.265 1.00 84.06 71 PRO A N 1
ATOM 537 C CA . PRO A 1 71 ? 11.515 -9.950 -17.820 1.00 84.06 71 PRO A CA 1
ATOM 538 C C . PRO A 1 71 ? 12.746 -9.122 -17.461 1.00 84.06 71 PRO A C 1
ATOM 540 O O . PRO A 1 71 ? 13.879 -9.494 -17.784 1.00 84.06 71 PRO A O 1
ATOM 543 N N . TRP A 1 72 ? 12.535 -8.009 -16.767 1.00 85.69 72 TRP A N 1
ATOM 544 C CA . TRP A 1 72 ? 13.636 -7.163 -16.336 1.00 85.69 72 TRP A CA 1
ATOM 545 C C . TRP A 1 72 ? 14.348 -7.748 -15.112 1.00 85.69 72 TRP A C 1
ATOM 547 O O . TRP A 1 72 ? 13.730 -8.294 -14.196 1.00 85.69 72 TRP A O 1
ATOM 557 N N . LYS A 1 73 ? 15.675 -7.601 -15.079 1.00 87.19 73 LYS A N 1
ATOM 558 C CA . LYS A 1 73 ? 16.497 -7.854 -13.893 1.00 87.19 73 LYS A CA 1
ATOM 559 C C . LYS A 1 73 ? 17.475 -6.696 -13.699 1.00 87.19 73 LYS A C 1
ATOM 561 O O . LYS A 1 73 ? 18.086 -6.267 -14.678 1.00 87.19 73 LYS A O 1
ATOM 566 N N . PRO A 1 74 ? 17.700 -6.242 -12.456 1.00 87.94 74 PRO A N 1
ATOM 567 C CA . PRO A 1 74 ? 18.723 -5.246 -12.183 1.00 87.94 74 PRO A CA 1
ATOM 568 C C . PRO A 1 74 ? 20.106 -5.826 -12.497 1.00 87.94 74 PRO A C 1
ATOM 570 O O . PRO A 1 74 ? 20.428 -6.944 -12.084 1.00 87.94 74 PRO A O 1
ATOM 573 N N . VAL A 1 75 ? 20.919 -5.073 -13.235 1.00 89.62 75 VAL A N 1
ATOM 574 C CA . VAL A 1 75 ? 22.293 -5.419 -13.634 1.00 89.62 75 VAL A CA 1
ATOM 575 C C . VAL A 1 75 ? 23.222 -4.224 -13.402 1.00 89.62 75 VAL A C 1
ATOM 577 O O . VAL A 1 75 ? 22.779 -3.161 -12.967 1.00 89.62 75 VAL A O 1
ATOM 580 N N . LYS A 1 76 ? 24.523 -4.374 -13.673 1.00 87.06 76 LYS A N 1
ATOM 581 C CA . LYS A 1 76 ? 25.464 -3.246 -13.616 1.00 87.06 76 LYS A CA 1
ATOM 582 C C . LYS A 1 76 ? 24.985 -2.097 -14.522 1.00 87.06 76 LYS A C 1
ATOM 584 O O . LYS A 1 76 ? 24.472 -2.379 -15.603 1.00 87.06 76 LYS A O 1
ATOM 589 N N . PRO A 1 77 ? 25.189 -0.827 -14.132 1.00 87.25 77 PRO A N 1
ATOM 590 C CA . PRO A 1 77 ? 25.907 -0.362 -12.936 1.00 87.25 77 PRO A CA 1
ATOM 591 C C . PRO A 1 77 ? 25.059 -0.287 -11.654 1.00 87.25 77 PRO A C 1
ATOM 593 O O . PRO A 1 77 ? 25.630 -0.172 -10.573 1.00 87.25 77 PRO A O 1
ATOM 596 N N . ILE A 1 78 ? 23.729 -0.364 -11.755 1.00 86.62 78 ILE A N 1
ATOM 597 C CA . ILE A 1 78 ? 22.818 -0.169 -10.616 1.00 86.62 78 ILE A CA 1
ATOM 598 C C . ILE A 1 78 ? 22.796 -1.364 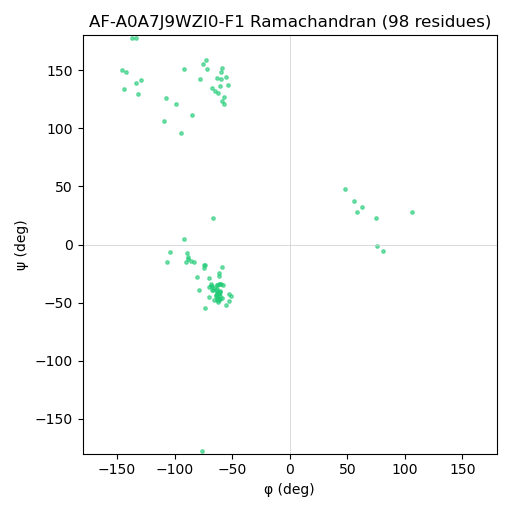-9.649 1.00 86.62 78 ILE A C 1
ATOM 600 O O . ILE A 1 78 ? 22.429 -1.206 -8.493 1.00 86.62 78 ILE A O 1
ATOM 604 N N . ALA A 1 79 ? 23.224 -2.549 -10.092 1.00 89.12 79 ALA A N 1
ATOM 605 C CA . ALA A 1 79 ? 23.391 -3.734 -9.254 1.00 89.12 79 ALA A CA 1
ATOM 606 C C . ALA A 1 79 ? 24.774 -4.374 -9.428 1.00 89.12 79 ALA A C 1
ATOM 608 O O . ALA A 1 79 ? 25.303 -4.477 -10.538 1.00 89.12 79 ALA A O 1
ATOM 609 N N . SER A 1 80 ? 25.347 -4.864 -8.325 1.00 82.44 80 SER A N 1
ATOM 610 C CA . SER A 1 80 ? 26.655 -5.538 -8.319 1.00 82.44 80 SER A CA 1
ATOM 611 C C . SER A 1 80 ? 26.632 -6.920 -8.991 1.00 82.44 80 SER A C 1
ATOM 613 O O . SER A 1 80 ? 27.635 -7.335 -9.580 1.00 82.44 80 SER A O 1
ATOM 615 N N . ALA A 1 81 ? 25.483 -7.604 -8.964 1.00 85.81 81 ALA A N 1
ATOM 616 C CA . ALA A 1 81 ? 25.232 -8.874 -9.639 1.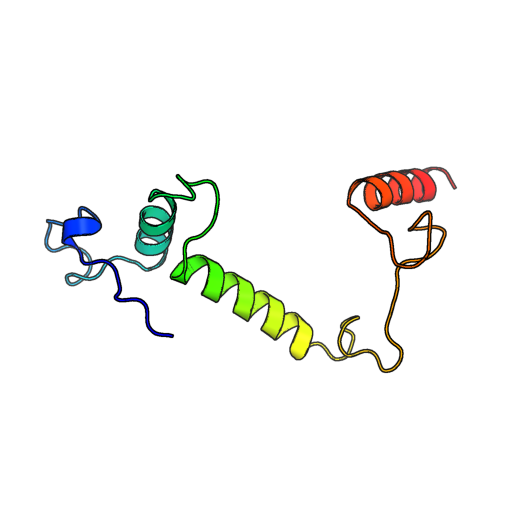00 85.81 81 ALA A CA 1
ATOM 617 C C . ALA A 1 81 ? 23.801 -8.923 -10.201 1.00 85.81 81 ALA A C 1
ATOM 619 O O . ALA A 1 81 ? 22.877 -8.364 -9.612 1.00 85.81 81 ALA A O 1
ATOM 620 N N . ALA A 1 82 ? 23.610 -9.623 -11.324 1.00 85.25 82 ALA A N 1
ATOM 621 C CA . ALA A 1 82 ? 22.310 -9.714 -11.985 1.00 85.25 82 ALA A CA 1
ATOM 622 C C . ALA A 1 82 ? 21.229 -10.273 -11.043 1.00 85.25 82 ALA A C 1
ATOM 624 O O . ALA A 1 82 ? 21.399 -11.338 -10.447 1.00 85.25 82 ALA A O 1
ATOM 625 N N . GLY A 1 83 ? 20.111 -9.558 -10.914 1.00 83.81 83 GLY A N 1
ATOM 626 C CA . GLY A 1 83 ? 18.986 -9.960 -10.067 1.00 83.81 83 GLY A CA 1
ATOM 627 C C . GLY A 1 83 ? 19.192 -9.757 -8.562 1.00 83.81 83 GLY A C 1
ATOM 628 O O . GLY A 1 83 ? 18.270 -10.043 -7.802 1.00 83.81 83 GLY A O 1
ATOM 629 N N . LYS A 1 84 ? 20.354 -9.261 -8.113 1.00 87.00 84 LYS A N 1
ATOM 630 C CA . LYS A 1 84 ? 20.609 -8.903 -6.710 1.00 87.00 84 LYS A CA 1
ATOM 631 C C . LYS A 1 84 ? 20.694 -7.390 -6.580 1.00 87.00 84 LYS A C 1
ATOM 633 O O . LYS A 1 84 ? 21.683 -6.791 -6.987 1.00 87.00 84 LYS A O 1
ATOM 638 N N . PHE A 1 85 ? 19.654 -6.797 -6.013 1.00 89.94 85 PHE A N 1
ATOM 639 C CA . PHE A 1 85 ? 19.544 -5.355 -5.841 1.00 89.94 85 PHE A CA 1
ATOM 640 C C . PHE A 1 85 ? 18.840 -5.031 -4.528 1.00 89.94 85 PHE A C 1
ATOM 642 O O . PHE A 1 85 ? 17.810 -5.630 -4.212 1.00 89.94 85 PHE A O 1
ATOM 649 N N . GLY A 1 86 ? 19.388 -4.087 -3.768 1.00 91.19 86 GLY A N 1
ATOM 650 C CA . GLY A 1 86 ? 18.763 -3.542 -2.568 1.00 91.19 86 GLY A CA 1
ATOM 651 C C . GLY A 1 86 ? 18.895 -2.024 -2.470 1.00 91.19 86 GLY A C 1
ATOM 652 O O . GLY A 1 86 ? 19.557 -1.379 -3.275 1.00 91.19 86 GLY A O 1
ATOM 653 N N . MET A 1 87 ? 18.301 -1.440 -1.426 1.00 91.44 87 MET A N 1
ATOM 654 C CA . MET A 1 87 ? 18.292 0.018 -1.227 1.00 91.44 87 MET A CA 1
ATOM 655 C C . MET A 1 87 ? 19.704 0.632 -1.160 1.00 91.44 87 MET A C 1
ATOM 657 O O . MET A 1 87 ? 19.93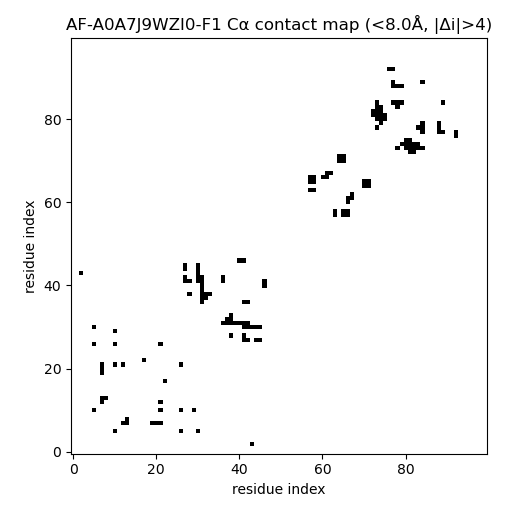2 1.730 -1.656 1.00 91.44 87 MET A O 1
ATOM 661 N N . HIS A 1 88 ? 20.676 -0.084 -0.589 1.00 90.44 88 HIS A N 1
ATOM 662 C CA . HIS A 1 88 ? 22.069 0.370 -0.543 1.00 90.44 88 HIS A CA 1
ATOM 663 C C . HIS A 1 88 ? 22.707 0.507 -1.941 1.00 90.44 88 HIS A C 1
ATOM 665 O O . HIS A 1 88 ? 23.491 1.430 -2.159 1.00 90.44 88 HIS A O 1
ATOM 671 N N . ASP A 1 89 ? 22.347 -0.365 -2.891 1.00 90.62 89 ASP A N 1
ATOM 672 C CA . ASP A 1 89 ? 22.806 -0.277 -4.279 1.00 90.62 89 ASP A CA 1
ATOM 673 C C . ASP A 1 89 ? 22.215 0.963 -4.965 1.00 90.62 89 ASP A C 1
ATOM 675 O O . ASP A 1 89 ? 22.928 1.662 -5.680 1.00 90.62 89 ASP A O 1
ATOM 679 N N . LEU A 1 90 ? 20.944 1.291 -4.683 1.00 89.81 90 LEU A N 1
ATOM 680 C CA . LEU A 1 90 ? 20.291 2.498 -5.201 1.00 89.81 90 LEU A CA 1
ATOM 681 C C . LEU A 1 90 ? 21.012 3.774 -4.750 1.00 89.81 90 LEU A C 1
ATOM 683 O O . LEU A 1 90 ? 21.296 4.645 -5.570 1.00 89.81 90 LEU A O 1
ATOM 687 N N . ILE A 1 91 ? 21.336 3.870 -3.456 1.00 90.75 91 ILE A N 1
ATOM 688 C CA . ILE A 1 91 ? 22.039 5.032 -2.890 1.00 90.75 91 ILE A CA 1
ATOM 689 C C . ILE A 1 91 ? 23.429 5.167 -3.520 1.00 90.75 91 ILE A C 1
ATOM 691 O O . ILE A 1 91 ? 23.813 6.250 -3.960 1.00 90.75 91 ILE A O 1
ATOM 695 N N . ARG A 1 92 ? 24.171 4.057 -3.619 1.00 88.56 92 ARG A N 1
ATOM 696 C CA . ARG A 1 92 ? 25.497 4.035 -4.249 1.00 88.56 92 ARG A CA 1
ATOM 697 C C . ARG A 1 92 ? 25.436 4.436 -5.722 1.00 88.56 92 ARG A C 1
ATOM 699 O O . ARG A 1 92 ? 26.296 5.178 -6.193 1.00 88.56 92 ARG A O 1
ATOM 706 N N . PHE A 1 93 ? 24.442 3.941 -6.453 1.00 87.62 93 PHE A N 1
ATOM 707 C CA . PHE A 1 93 ? 24.247 4.280 -7.856 1.00 87.62 93 PHE A CA 1
ATOM 708 C C . PHE A 1 93 ? 23.951 5.775 -8.040 1.00 87.62 93 PHE A C 1
ATOM 710 O O . PHE A 1 93 ? 24.557 6.404 -8.903 1.00 87.62 93 PHE A O 1
ATOM 717 N N . GLY A 1 94 ? 23.109 6.361 -7.182 1.00 86.81 94 GLY A N 1
ATOM 718 C CA . GLY A 1 94 ? 22.828 7.800 -7.181 1.00 86.81 94 GLY A CA 1
ATOM 719 C C . GLY A 1 94 ? 24.073 8.669 -6.960 1.00 86.81 94 GLY A C 1
ATOM 720 O O . GLY A 1 94 ? 24.297 9.604 -7.724 1.00 86.81 94 GLY A O 1
ATOM 721 N N . ASP A 1 95 ? 24.924 8.326 -5.985 1.00 84.12 95 ASP A N 1
ATOM 722 C CA . ASP A 1 95 ? 26.215 9.015 -5.764 1.00 84.12 95 ASP A CA 1
ATOM 723 C C . ASP A 1 95 ? 27.159 8.849 -6.970 1.00 84.12 95 ASP A C 1
ATOM 725 O O . ASP A 1 95 ? 27.875 9.775 -7.342 1.00 84.12 95 ASP A O 1
ATOM 729 N N . THR A 1 96 ? 27.116 7.692 -7.640 1.00 78.69 96 THR A N 1
ATOM 730 C CA . THR A 1 96 ? 27.922 7.439 -8.846 1.00 78.69 96 THR A CA 1
ATOM 731 C C . THR A 1 96 ? 27.486 8.324 -10.019 1.00 78.69 96 THR A C 1
ATOM 733 O O . THR A 1 96 ? 28.346 8.821 -10.739 1.00 78.69 96 THR A O 1
ATOM 736 N N . ILE A 1 97 ? 26.179 8.563 -10.198 1.00 74.56 97 ILE A N 1
ATOM 737 C CA . ILE A 1 97 ? 25.660 9.472 -11.237 1.00 74.56 97 ILE A CA 1
ATOM 738 C C . ILE A 1 97 ? 26.046 10.930 -10.952 1.00 74.56 97 ILE A C 1
ATOM 740 O O . ILE A 1 97 ? 26.316 11.671 -11.885 1.00 74.56 97 ILE A O 1
ATOM 744 N N . GLN A 1 98 ? 26.082 11.362 -9.689 1.00 68.81 98 GLN A N 1
ATOM 745 C CA . GLN A 1 98 ? 26.399 12.758 -9.346 1.00 68.81 98 GLN A CA 1
ATOM 746 C C . GLN A 1 98 ? 27.881 13.123 -9.511 1.00 68.81 98 GLN A C 1
ATOM 748 O O . GLN A 1 98 ? 28.218 14.305 -9.543 1.00 68.81 98 GLN A O 1
ATOM 753 N N . ARG A 1 99 ? 28.769 12.126 -9.574 1.00 65.31 99 ARG A N 1
ATOM 754 C CA . ARG A 1 99 ? 30.226 12.312 -9.672 1.00 65.31 99 ARG A CA 1
ATOM 755 C C . ARG A 1 99 ? 30.797 12.054 -11.070 1.00 65.31 99 ARG A C 1
ATOM 757 O O . ARG A 1 99 ? 32.001 12.240 -11.243 1.00 65.31 99 ARG A O 1
ATOM 764 N N . GLY A 1 100 ? 29.980 11.576 -12.010 1.00 54.03 100 GLY A N 1
ATOM 765 C CA . GLY A 1 100 ? 30.347 11.348 -13.413 1.00 54.03 100 GLY A CA 1
ATOM 766 C C . GLY A 1 100 ? 29.852 12.472 -14.304 1.00 54.03 100 GLY A C 1
ATOM 767 O O . GLY A 1 100 ? 30.609 12.837 -15.226 1.00 54.03 100 GLY A O 1
#

Secondary structure (DSSP, 8-state):
---PPPPHHHHT--SSGGGGS--HHHHHHHHHHSTTTTTSS--HHHHHHHHHHHHHHHHH-TTSTTTSSSPP---TTT-SBTTB--HHHHHHHHHHHHT-

Radius of gyration: 20.8 Å; Cα contacts (8 Å, |Δi|>4): 81; chains: 1; bounding box: 54×27×46 Å